Protein AF-A0A2N2ZV80-F1 (afdb_monomer_lite)

Foldseek 3Di:
DPPVVCVQAPDLVVLLVLLVCCVPPRDDPVSVVSSVVNLVVDVVSVVVSVVVVVVVVVVVVVPPDPPPPPPVVVVVVVVVVVVVVVVVVVPPPDD

Sequence (95 aa):
MKNIMNSVFLSCVKATGLMEKKIHFGLTSAEEMQLKLHIMMCNACARYEKQSLIIEKSIVKLCEPDNISVDFEKLKQTINLKLKIAGNNTQIDKD

Radius of gyration: 29.09 Å; chains: 1; bounding box: 70×25×81 Å

pLDDT: mean 84.81, std 17.05, range [41.41, 98.38]

Secondary structure (DSSP, 8-state):
--SSHHHHS--HHHHHHHHHHHHHT---HHHHHHHHHHHHH-HHHHHHHHHHHHHHHHHHHHHS-------HHHHHHHHHHHHHHHHHTTSS---

Structure (mmCIF, N/CA/C/O backbone):
data_AF-A0A2N2ZV80-F1
#
_entry.id   AF-A0A2N2ZV80-F1
#
loop_
_atom_site.group_PDB
_atom_site.id
_atom_site.type_symbol
_atom_site.label_atom_id
_atom_site.label_alt_id
_atom_site.label_comp_id
_atom_site.label_asym_id
_atom_site.label_entity_id
_atom_site.label_seq_id
_atom_site.pdbx_PDB_ins_code
_atom_site.Cartn_x
_atom_site.Cartn_y
_atom_site.Cartn_z
_atom_site.occupancy
_atom_site.B_iso_or_equiv
_atom_site.auth_seq_id
_atom_site.auth_comp_id
_atom_site.auth_asym_id
_atom_site.auth_atom_id
_atom_site.pdbx_PDB_model_num
ATOM 1 N N . MET A 1 1 ? -27.490 -0.408 19.967 1.00 41.91 1 MET A N 1
ATOM 2 C CA . MET A 1 1 ? -26.008 -0.401 19.989 1.00 41.91 1 MET A CA 1
ATOM 3 C C . MET A 1 1 ? -25.446 -1.199 18.806 1.00 41.91 1 MET A C 1
ATOM 5 O O . MET A 1 1 ? -25.105 -2.358 18.970 1.00 41.91 1 MET A O 1
ATOM 9 N N . LYS A 1 2 ? -25.390 -0.617 17.597 1.00 44.66 2 LYS A N 1
ATOM 10 C CA . LYS A 1 2 ? -24.765 -1.247 16.406 1.00 44.66 2 LYS A CA 1
ATOM 11 C C . LYS A 1 2 ? -23.814 -0.313 15.630 1.00 44.66 2 LYS A C 1
ATOM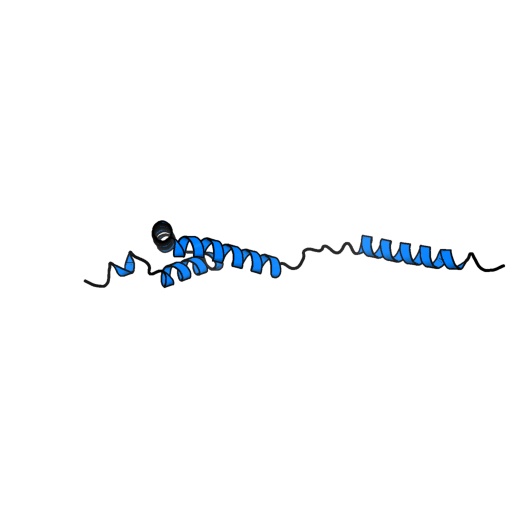 13 O O . LYS A 1 2 ? -23.296 -0.700 14.595 1.00 44.66 2 LYS A O 1
ATOM 18 N N . ASN A 1 3 ? -23.538 0.889 16.149 1.00 54.75 3 ASN A N 1
ATOM 19 C CA . ASN A 1 3 ? -22.910 1.961 15.358 1.00 54.75 3 ASN A CA 1
ATOM 20 C C . ASN A 1 3 ? -21.471 2.317 15.768 1.00 54.75 3 ASN A C 1
ATOM 22 O O . ASN A 1 3 ? -20.813 3.055 15.049 1.00 54.75 3 ASN A O 1
ATOM 26 N N . ILE A 1 4 ? -20.957 1.790 16.885 1.00 52.47 4 ILE A N 1
ATOM 27 C CA . ILE A 1 4 ? -19.618 2.153 17.392 1.00 52.47 4 ILE A CA 1
ATOM 28 C C . ILE A 1 4 ? -18.577 1.085 17.018 1.00 52.47 4 ILE A C 1
ATOM 30 O O . ILE A 1 4 ? -17.469 1.416 16.607 1.00 52.47 4 ILE A O 1
ATOM 34 N N . MET A 1 5 ? -18.952 -0.199 17.049 1.00 51.75 5 MET A N 1
ATOM 35 C CA . MET A 1 5 ? -18.025 -1.305 16.771 1.00 51.75 5 MET A CA 1
ATOM 36 C C . MET A 1 5 ? -17.510 -1.295 15.317 1.00 51.75 5 MET A C 1
ATOM 38 O O . MET A 1 5 ? -16.323 -1.508 15.095 1.00 51.75 5 MET A O 1
ATOM 42 N N . ASN A 1 6 ? -18.353 -0.904 14.350 1.00 56.06 6 ASN A N 1
ATOM 43 C CA . ASN A 1 6 ? -17.957 -0.715 12.943 1.00 56.06 6 ASN A CA 1
ATOM 44 C C . ASN A 1 6 ? -17.172 0.583 12.681 1.00 56.06 6 ASN A C 1
ATOM 46 O O . ASN A 1 6 ? -16.573 0.736 11.618 1.00 56.06 6 ASN A O 1
ATOM 50 N N . SER A 1 7 ? -17.202 1.543 13.611 1.00 55.50 7 SER A N 1
ATOM 51 C CA . SER A 1 7 ? -16.453 2.795 13.468 1.00 55.50 7 SER A CA 1
ATOM 52 C C . SER A 1 7 ? -15.013 2.663 13.965 1.00 55.50 7 SER A C 1
ATOM 54 O O . SER A 1 7 ? -14.155 3.421 13.518 1.00 55.50 7 SER A O 1
ATOM 56 N N . VAL A 1 8 ? -14.757 1.727 14.885 1.00 59.25 8 VAL A N 1
ATOM 57 C CA . VAL A 1 8 ? -13.435 1.482 15.483 1.00 59.25 8 VAL A CA 1
ATOM 58 C C . VAL A 1 8 ? -12.702 0.336 14.778 1.00 59.25 8 VAL A C 1
ATOM 60 O O . VAL A 1 8 ? -11.493 0.423 14.586 1.00 59.25 8 VAL A O 1
ATOM 63 N N . PHE A 1 9 ? -13.419 -0.699 14.324 1.00 73.25 9 PHE A N 1
ATOM 64 C CA . PHE A 1 9 ? -12.840 -1.797 13.549 1.00 73.25 9 PHE A CA 1
ATOM 65 C C . PHE A 1 9 ? -13.156 -1.656 12.062 1.00 73.25 9 PHE A C 1
ATOM 67 O O . PHE A 1 9 ? -14.307 -1.757 11.636 1.00 73.25 9 PHE A O 1
ATOM 74 N N . LEU A 1 10 ? -12.112 -1.450 11.257 1.00 84.88 10 LEU A N 1
ATOM 75 C CA . LEU A 1 10 ? -12.231 -1.508 9.806 1.00 84.88 10 LEU A CA 1
ATOM 76 C C . LEU A 1 10 ? -12.553 -2.923 9.328 1.00 84.88 10 LEU A C 1
ATOM 78 O O . LEU A 1 10 ? -11.958 -3.898 9.786 1.00 84.88 10 LEU A O 1
ATOM 82 N N . SER A 1 11 ? -13.430 -3.014 8.329 1.00 92.94 11 SER A N 1
ATOM 83 C CA . SER A 1 11 ? -13.494 -4.191 7.467 1.00 92.94 11 SER A CA 1
ATOM 84 C C . SER A 1 11 ? -12.268 -4.234 6.553 1.00 92.94 11 SER A C 1
ATOM 86 O O . SER A 1 11 ? -11.705 -3.189 6.222 1.00 92.94 11 SER A O 1
ATOM 88 N N . CYS A 1 12 ? -11.891 -5.427 6.081 1.00 95.19 12 CYS A N 1
ATOM 89 C CA . CYS A 1 12 ? -10.778 -5.572 5.135 1.00 95.19 12 CYS A CA 1
ATOM 90 C C . CYS A 1 12 ? -10.991 -4.71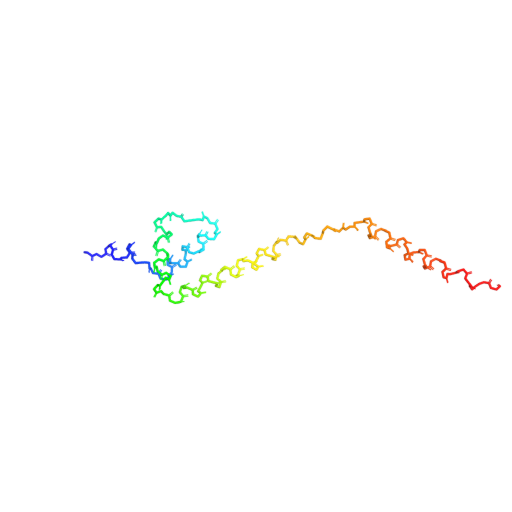5 3.875 1.00 95.19 12 CYS A C 1
ATOM 92 O O . CYS A 1 12 ? -10.068 -4.047 3.437 1.00 95.19 12 CYS A O 1
ATOM 94 N N . VAL A 1 13 ? -12.225 -4.649 3.358 1.00 95.38 13 VAL A N 1
ATOM 95 C CA . VAL A 1 13 ? -12.584 -3.832 2.181 1.00 95.38 13 VAL A CA 1
ATOM 96 C C . VAL A 1 13 ? -12.326 -2.344 2.419 1.00 95.38 13 VAL A C 1
ATOM 98 O O . VAL A 1 13 ? -11.786 -1.647 1.563 1.00 95.38 13 VAL A O 1
ATOM 101 N N . LYS A 1 14 ? -12.699 -1.834 3.598 1.00 95.12 14 LYS A N 1
ATOM 102 C CA . LYS A 1 14 ? -12.433 -0.436 3.941 1.00 95.12 14 LYS A CA 1
ATOM 103 C C . LYS A 1 14 ? -10.932 -0.212 4.164 1.00 95.12 14 LYS A C 1
ATOM 105 O O . LYS A 1 14 ? -10.432 0.851 3.816 1.00 95.12 14 LYS A O 1
ATOM 110 N N . ALA A 1 15 ? -10.222 -1.197 4.723 1.00 96.31 15 ALA A N 1
ATOM 111 C CA . ALA A 1 15 ? -8.787 -1.108 4.971 1.00 96.31 15 ALA A CA 1
ATOM 112 C C . ALA A 1 15 ? -8.016 -1.007 3.655 1.00 96.31 15 ALA A C 1
ATOM 114 O O . ALA A 1 15 ? -7.263 -0.055 3.486 1.00 96.31 15 ALA A O 1
ATOM 115 N N . THR A 1 16 ? -8.290 -1.891 2.692 1.00 97.19 16 THR A N 1
ATOM 116 C CA . THR A 1 16 ? -7.694 -1.816 1.352 1.00 97.19 16 THR A CA 1
ATOM 117 C C . THR A 1 16 ? -8.037 -0.498 0.662 1.00 97.19 16 THR A C 1
ATOM 119 O O . THR A 1 16 ? -7.155 0.131 0.093 1.00 97.19 16 THR A O 1
ATOM 122 N N . GLY A 1 17 ? -9.269 0.003 0.805 1.00 97.38 17 GLY A N 1
ATOM 123 C CA . GLY A 1 17 ? -9.638 1.331 0.301 1.00 97.38 17 GLY A CA 1
ATOM 124 C C . GLY A 1 17 ? -8.819 2.479 0.911 1.00 97.38 17 GLY A C 1
ATOM 125 O O . GLY A 1 17 ? -8.383 3.372 0.187 1.00 97.38 17 GLY A O 1
ATOM 126 N N . LEU A 1 18 ? -8.560 2.459 2.225 1.00 97.38 18 LEU A N 1
ATOM 127 C CA . LEU A 1 18 ? -7.682 3.447 2.868 1.00 97.38 18 LEU A CA 1
ATOM 128 C C . LEU A 1 18 ? -6.217 3.299 2.433 1.00 97.38 18 LEU A C 1
ATOM 130 O O . LEU A 1 18 ? -5.505 4.296 2.392 1.00 97.38 18 LEU A O 1
ATOM 134 N N . MET A 1 19 ? -5.759 2.094 2.094 1.00 97.44 19 MET A N 1
ATOM 135 C CA . MET A 1 19 ? -4.397 1.865 1.594 1.00 97.44 19 MET A CA 1
ATOM 136 C C . MET A 1 19 ? -4.208 2.509 0.222 1.00 97.44 19 MET A C 1
ATOM 138 O O . MET A 1 19 ? -3.268 3.277 0.044 1.00 97.44 19 MET A O 1
ATOM 142 N N . GLU A 1 20 ? -5.149 2.303 -0.701 1.00 97.75 20 GLU A N 1
ATOM 143 C CA . GLU A 1 20 ? -5.113 2.969 -2.011 1.00 97.75 20 GLU A CA 1
ATOM 144 C C . GLU A 1 20 ? -5.269 4.489 -1.869 1.00 97.75 20 GLU A C 1
ATOM 146 O O . GLU A 1 20 ? -4.555 5.271 -2.499 1.00 97.75 20 GLU A O 1
ATOM 151 N N . LYS A 1 21 ? -6.140 4.942 -0.956 1.00 97.81 21 LYS A N 1
ATOM 152 C CA . LYS A 1 21 ? -6.263 6.370 -0.638 1.00 97.81 21 LYS A CA 1
ATOM 153 C C . LYS A 1 21 ? -4.939 6.947 -0.127 1.00 97.81 21 LYS A C 1
ATOM 155 O O . LYS A 1 21 ? -4.561 8.041 -0.536 1.00 97.81 21 LYS A O 1
ATOM 160 N N . LYS A 1 22 ? -4.220 6.220 0.734 1.00 96.75 22 LYS A N 1
ATOM 161 C CA . LYS A 1 22 ? -2.910 6.630 1.255 1.00 96.75 22 LYS A CA 1
ATOM 162 C C . LYS A 1 22 ? -1.882 6.822 0.142 1.00 96.75 22 LYS A C 1
ATOM 164 O O . LYS A 1 22 ? -1.102 7.763 0.227 1.00 96.75 22 LYS A O 1
ATOM 169 N N . ILE A 1 23 ? -1.893 5.954 -0.869 1.00 95.44 23 ILE A N 1
ATOM 170 C CA . ILE A 1 23 ? -0.954 5.996 -1.996 1.00 95.44 23 ILE A CA 1
ATOM 171 C C . ILE A 1 23 ? -1.188 7.238 -2.871 1.00 95.44 23 ILE A C 1
ATOM 173 O O . ILE A 1 23 ? -0.224 7.914 -3.217 1.00 95.44 23 ILE A O 1
ATOM 177 N N . HIS A 1 24 ? -2.445 7.579 -3.178 1.00 95.06 24 HIS A N 1
ATOM 178 C CA . HIS A 1 24 ? -2.748 8.617 -4.178 1.00 95.06 24 HIS A CA 1
ATOM 179 C C . HIS A 1 24 ? -3.208 9.973 -3.617 1.00 95.06 24 HIS A C 1
ATOM 181 O O . HIS A 1 24 ? -3.051 10.993 -4.284 1.00 95.06 24 HIS A O 1
ATOM 187 N N . PHE A 1 25 ? -3.791 10.011 -2.415 1.00 94.69 25 PHE A N 1
ATOM 188 C CA . PHE A 1 25 ? -4.466 11.205 -1.876 1.00 94.69 25 PHE A CA 1
ATOM 189 C C . PHE A 1 25 ? -4.057 11.559 -0.441 1.00 94.69 25 PHE A C 1
ATOM 191 O O . PHE A 1 25 ? -4.292 12.680 0.009 1.00 94.69 25 PHE A O 1
ATOM 198 N N . GLY A 1 26 ? -3.456 10.615 0.285 1.00 94.88 26 GLY A N 1
ATOM 199 C CA . GLY A 1 26 ? -3.118 10.757 1.696 1.00 94.88 26 GLY A CA 1
ATOM 200 C C . GLY A 1 26 ? -4.283 10.446 2.643 1.00 94.88 26 GLY A C 1
ATOM 201 O O . GLY A 1 26 ? -5.448 10.327 2.251 1.00 94.88 26 GLY A O 1
ATOM 202 N N . LEU A 1 27 ? -3.952 10.282 3.923 1.00 97.00 27 LEU A N 1
ATOM 203 C CA . LEU A 1 27 ? -4.897 9.949 4.987 1.00 97.00 27 LEU A CA 1
ATOM 204 C C . LEU A 1 27 ? -4.968 11.054 6.033 1.00 97.00 27 LEU A C 1
ATOM 206 O O . LEU A 1 27 ? -3.990 11.744 6.314 1.00 97.00 27 LEU A O 1
ATOM 210 N N . THR A 1 28 ? -6.129 11.173 6.669 1.00 96.44 28 THR A N 1
ATOM 211 C CA . THR A 1 28 ? -6.225 11.888 7.945 1.00 96.44 28 THR A CA 1
ATOM 212 C C . THR A 1 28 ? -5.515 11.094 9.045 1.00 96.44 28 THR A C 1
ATOM 214 O O . THR A 1 28 ? -5.414 9.868 8.976 1.00 96.44 28 THR A O 1
ATOM 217 N N . SER A 1 29 ? -5.078 11.759 10.117 1.00 95.81 29 SER A N 1
ATOM 218 C CA . SER A 1 29 ? -4.391 11.089 11.235 1.00 95.81 29 SER A CA 1
ATOM 219 C C . SER A 1 29 ? -5.224 9.972 11.877 1.00 95.81 29 SER A C 1
ATOM 221 O O . SER A 1 29 ? -4.676 8.960 12.314 1.00 95.81 29 SER A O 1
ATOM 223 N N . ALA A 1 30 ? -6.552 10.130 11.908 1.00 92.62 30 ALA A N 1
ATOM 224 C CA . ALA A 1 30 ? -7.463 9.106 12.409 1.00 92.62 30 ALA A CA 1
ATOM 225 C C . ALA A 1 30 ? -7.497 7.877 11.488 1.00 92.62 30 ALA A C 1
ATOM 227 O O . ALA A 1 30 ? -7.378 6.751 11.967 1.00 92.62 30 ALA A O 1
ATOM 228 N N . GLU A 1 31 ? -7.606 8.080 10.172 1.00 95.38 31 GLU A N 1
ATOM 229 C CA . GLU A 1 31 ? -7.561 6.996 9.184 1.00 95.38 31 GLU A CA 1
ATOM 230 C C . GLU A 1 31 ? -6.213 6.267 9.209 1.00 95.38 31 GLU A C 1
ATOM 232 O O . GLU A 1 31 ? -6.184 5.039 9.191 1.00 95.38 31 GLU A O 1
ATOM 237 N N . GLU A 1 32 ? -5.106 7.006 9.314 1.00 95.75 32 GLU A N 1
ATOM 238 C CA . GLU A 1 32 ? -3.751 6.455 9.416 1.00 95.75 32 GLU A CA 1
ATOM 239 C C . GLU A 1 32 ? -3.617 5.543 10.648 1.00 95.75 32 GLU A C 1
ATOM 241 O O . GLU A 1 32 ? -3.113 4.423 10.545 1.00 95.75 32 GLU A O 1
ATOM 246 N N . MET A 1 33 ? -4.100 5.991 11.815 1.00 94.38 33 MET A N 1
ATOM 247 C CA . MET A 1 33 ? -4.076 5.197 13.047 1.00 94.38 33 MET A CA 1
ATOM 248 C C . MET A 1 33 ? -4.947 3.942 12.929 1.00 94.38 33 MET A C 1
ATOM 250 O O . MET A 1 33 ? -4.499 2.844 13.268 1.00 94.38 33 MET A O 1
ATOM 254 N N . GLN A 1 34 ? -6.179 4.091 12.439 1.00 94.00 34 GLN A N 1
ATOM 255 C CA . GLN A 1 34 ? -7.105 2.974 12.277 1.00 94.00 34 GLN A CA 1
ATOM 256 C C . GLN A 1 34 ? -6.570 1.924 11.294 1.00 94.00 34 GLN A C 1
ATOM 258 O O . GLN A 1 34 ? -6.663 0.722 11.552 1.00 94.00 34 GLN A O 1
ATOM 263 N N . LEU A 1 35 ? -5.982 2.375 10.184 1.00 95.62 35 LEU A N 1
ATOM 264 C CA . LEU A 1 35 ? -5.399 1.499 9.180 1.00 95.62 35 LEU A CA 1
ATOM 265 C C . LEU A 1 35 ? -4.195 0.732 9.739 1.00 95.62 35 LEU A C 1
ATOM 267 O O . LEU A 1 35 ? -4.134 -0.488 9.585 1.00 95.62 35 LEU A O 1
ATOM 271 N N . LYS A 1 36 ? -3.281 1.412 10.447 1.00 95.31 36 LYS A N 1
ATOM 272 C CA . LYS A 1 36 ? -2.127 0.764 11.097 1.00 95.31 36 LYS A CA 1
ATOM 273 C C . LYS A 1 36 ? -2.564 -0.338 12.054 1.00 95.31 36 LYS A C 1
ATOM 275 O O . LYS A 1 36 ? -2.057 -1.453 11.974 1.00 95.31 36 LYS A O 1
ATOM 280 N N . LEU A 1 37 ? -3.538 -0.044 12.914 1.00 93.88 37 LEU A N 1
ATOM 281 C CA . LEU A 1 37 ? -4.071 -1.012 13.867 1.00 93.88 37 LEU A CA 1
ATOM 282 C C . LEU A 1 37 ? -4.656 -2.241 13.148 1.00 93.88 37 LEU A C 1
ATOM 284 O O . LEU A 1 37 ? -4.343 -3.373 13.511 1.00 93.88 37 LEU A O 1
ATOM 288 N N . HIS A 1 38 ? -5.440 -2.037 12.085 1.00 95.75 38 HIS A N 1
ATOM 289 C CA . HIS A 1 38 ? -6.005 -3.140 11.304 1.00 95.75 38 HIS A CA 1
ATOM 290 C C . HIS A 1 38 ? -4.922 -4.008 10.640 1.00 95.75 38 HIS A C 1
ATOM 292 O O . HIS A 1 38 ? -4.992 -5.234 10.709 1.00 95.75 38 HIS A O 1
ATOM 298 N N . ILE A 1 39 ? -3.905 -3.392 10.028 1.00 95.62 39 ILE A N 1
ATOM 299 C CA . ILE A 1 39 ? -2.804 -4.107 9.362 1.00 95.62 39 ILE A CA 1
ATOM 300 C C . ILE A 1 39 ? -2.019 -4.969 10.357 1.00 95.62 39 ILE A C 1
ATOM 302 O O . ILE A 1 39 ? -1.688 -6.109 10.041 1.00 95.62 39 ILE A O 1
ATOM 306 N N . MET A 1 40 ? -1.779 -4.472 11.576 1.00 95.12 40 MET A N 1
ATOM 307 C CA . MET A 1 40 ? -1.086 -5.232 12.626 1.00 95.12 40 MET A CA 1
ATOM 308 C C . MET A 1 40 ? -1.839 -6.499 13.058 1.00 95.12 40 MET A C 1
ATOM 310 O O . MET A 1 40 ? -1.215 -7.440 13.538 1.00 95.12 40 MET A O 1
ATOM 314 N N . MET A 1 41 ? -3.164 -6.535 12.892 1.00 94.00 41 MET A N 1
ATOM 315 C CA . MET A 1 41 ? -4.012 -7.660 13.305 1.00 94.00 41 MET A CA 1
ATOM 316 C C . MET A 1 41 ? -4.443 -8.566 12.144 1.00 94.00 41 MET A C 1
ATOM 318 O O . MET A 1 41 ? -4.902 -9.683 12.378 1.00 94.00 41 MET A O 1
ATOM 322 N N . CYS A 1 42 ? -4.317 -8.111 10.895 1.00 95.88 42 CYS A N 1
ATOM 323 C CA . CYS A 1 42 ? -4.780 -8.836 9.717 1.00 95.88 42 CYS A CA 1
ATOM 324 C C . CYS A 1 42 ? -3.633 -9.110 8.737 1.00 95.88 42 CYS A C 1
ATOM 326 O O . CYS A 1 42 ? -3.257 -8.261 7.926 1.00 95.88 42 CYS A O 1
ATOM 328 N N . ASN A 1 43 ? -3.135 -10.351 8.745 1.00 97.31 43 ASN A N 1
ATOM 329 C CA . ASN A 1 43 ? -2.056 -10.799 7.855 1.00 97.31 43 ASN A CA 1
ATOM 330 C C . ASN A 1 43 ? -2.391 -10.636 6.364 1.00 97.31 43 ASN A C 1
ATOM 332 O O . ASN A 1 43 ? -1.506 -10.336 5.562 1.00 97.31 43 ASN A O 1
ATOM 336 N N . ALA A 1 44 ? -3.659 -10.823 5.981 1.00 97.25 44 ALA A N 1
ATOM 337 C CA . ALA A 1 44 ? -4.092 -10.645 4.598 1.00 97.25 44 ALA A CA 1
ATOM 338 C C . ALA A 1 44 ? -3.933 -9.184 4.150 1.00 97.25 44 ALA A C 1
ATOM 340 O O . ALA A 1 44 ? -3.353 -8.933 3.095 1.00 97.25 44 ALA A O 1
ATOM 341 N N . CYS A 1 45 ? -4.353 -8.228 4.983 1.00 97.38 45 CYS A N 1
ATOM 342 C CA . CYS A 1 45 ? -4.176 -6.802 4.711 1.00 97.38 45 CYS A CA 1
ATOM 343 C C . CYS A 1 45 ? -2.694 -6.400 4.739 1.00 97.38 45 CYS A C 1
ATOM 345 O O . CYS A 1 45 ? -2.250 -5.686 3.848 1.00 97.38 45 CYS A O 1
ATOM 347 N N . ALA A 1 46 ? -1.886 -6.921 5.669 1.00 97.50 46 ALA A N 1
ATOM 348 C CA . ALA A 1 46 ? -0.436 -6.682 5.672 1.00 97.50 46 ALA A CA 1
ATOM 349 C C . ALA A 1 46 ? 0.263 -7.177 4.393 1.00 97.50 46 ALA A C 1
ATOM 351 O O . ALA A 1 46 ? 1.194 -6.545 3.889 1.00 97.50 46 ALA A O 1
ATOM 352 N N . ARG A 1 47 ? -0.178 -8.315 3.842 1.00 98.38 47 ARG A N 1
ATOM 353 C CA . ARG A 1 47 ? 0.326 -8.818 2.558 1.00 98.38 47 ARG A CA 1
ATOM 354 C C . ARG A 1 47 ? -0.154 -7.955 1.394 1.00 98.38 47 ARG A C 1
ATOM 356 O O . ARG A 1 47 ? 0.655 -7.637 0.523 1.00 98.38 47 ARG A O 1
ATOM 363 N N . TYR A 1 48 ? -1.429 -7.577 1.402 1.00 98.06 48 TYR A N 1
ATOM 364 C CA . TYR A 1 48 ? -2.009 -6.697 0.394 1.00 98.06 48 TYR A CA 1
ATOM 365 C C . TYR A 1 48 ? -1.260 -5.359 0.324 1.00 98.06 48 TYR A C 1
ATOM 367 O O . TYR A 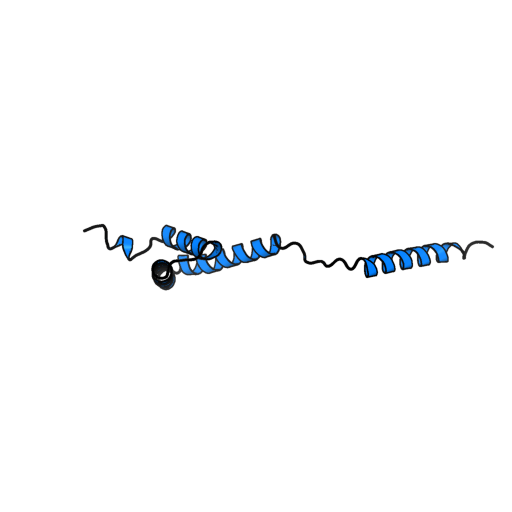1 48 ? -0.929 -4.929 -0.772 1.00 98.06 48 TYR A O 1
ATOM 375 N N . GLU A 1 49 ? -0.889 -4.755 1.463 1.00 97.44 49 GLU A N 1
ATOM 376 C CA . GLU A 1 49 ? -0.127 -3.490 1.501 1.00 97.44 49 GLU A CA 1
ATOM 377 C C . GLU A 1 49 ? 1.143 -3.566 0.663 1.00 97.44 49 GLU A C 1
ATOM 379 O O . GLU A 1 49 ? 1.409 -2.726 -0.193 1.00 97.44 49 GLU A O 1
ATOM 384 N N . LYS A 1 50 ? 1.919 -4.626 0.893 1.00 97.69 50 LYS A N 1
ATOM 385 C CA . LYS A 1 50 ? 3.181 -4.849 0.195 1.00 97.69 50 LYS A CA 1
ATOM 386 C C . LYS A 1 50 ? 2.944 -5.058 -1.296 1.00 97.69 50 LYS A C 1
ATOM 388 O O . LYS A 1 50 ? 3.706 -4.540 -2.102 1.00 97.69 50 LYS A O 1
ATOM 393 N N . GLN A 1 51 ? 1.906 -5.813 -1.656 1.00 98.25 51 GLN A N 1
ATOM 394 C CA . GLN A 1 51 ? 1.564 -6.089 -3.051 1.00 98.25 51 GLN A CA 1
ATOM 395 C C . GLN A 1 51 ? 1.113 -4.826 -3.787 1.00 98.25 51 GLN A C 1
ATOM 397 O O . GLN A 1 51 ? 1.638 -4.552 -4.861 1.00 98.25 51 GLN A O 1
ATOM 402 N N . SER A 1 52 ? 0.216 -4.041 -3.191 1.00 97.69 52 SER A N 1
ATOM 403 C CA . SER A 1 52 ? -0.271 -2.783 -3.761 1.00 97.69 52 SER A CA 1
ATOM 404 C C . SER A 1 52 ? 0.887 -1.804 -4.005 1.00 97.69 52 SER A C 1
ATOM 406 O O . SER A 1 52 ? 1.080 -1.338 -5.125 1.00 97.69 52 SER A O 1
ATOM 408 N N . LEU A 1 53 ? 1.788 -1.632 -3.028 1.00 97.19 53 LEU A N 1
ATOM 409 C CA . LEU A 1 53 ? 2.979 -0.787 -3.192 1.00 97.19 53 LEU A CA 1
ATOM 410 C C . LEU A 1 53 ? 3.940 -1.268 -4.292 1.00 97.19 53 LEU A C 1
ATOM 412 O O . LEU A 1 53 ? 4.599 -0.449 -4.931 1.00 97.19 53 LEU A O 1
ATOM 416 N N . ILE A 1 54 ? 4.075 -2.583 -4.496 1.00 97.94 54 ILE A N 1
ATOM 417 C CA . ILE A 1 54 ? 4.899 -3.133 -5.585 1.00 97.94 54 ILE A CA 1
ATOM 418 C C . ILE A 1 54 ? 4.256 -2.831 -6.938 1.00 97.94 54 ILE A C 1
ATOM 420 O O . ILE A 1 54 ? 4.963 -2.426 -7.862 1.00 97.94 54 ILE A O 1
ATOM 424 N N . ILE A 1 55 ? 2.941 -3.025 -7.052 1.00 96.88 55 ILE A N 1
ATOM 425 C CA . ILE A 1 55 ? 2.186 -2.745 -8.276 1.00 96.88 55 ILE A CA 1
ATOM 426 C C . ILE A 1 55 ? 2.330 -1.268 -8.631 1.00 96.88 55 ILE A C 1
ATOM 428 O O . ILE A 1 55 ? 2.763 -0.962 -9.739 1.00 96.88 55 ILE A O 1
ATOM 432 N N . GLU A 1 56 ? 2.094 -0.375 -7.671 1.00 95.62 56 GLU A N 1
ATOM 433 C CA . GLU A 1 56 ? 2.194 1.068 -7.884 1.00 95.62 56 GLU A CA 1
ATOM 434 C C . GLU A 1 56 ? 3.586 1.476 -8.375 1.00 95.62 56 GLU A C 1
ATOM 436 O O . GLU A 1 56 ? 3.729 2.111 -9.416 1.00 95.62 56 GLU A O 1
ATOM 441 N N . LYS A 1 57 ? 4.648 1.034 -7.689 1.00 94.56 57 LYS A N 1
ATOM 442 C CA . LYS A 1 57 ? 6.031 1.324 -8.108 1.00 94.56 57 LYS A CA 1
ATOM 443 C C . LYS A 1 57 ? 6.348 0.792 -9.502 1.00 94.56 57 LYS A C 1
ATOM 445 O O . LYS A 1 57 ? 7.120 1.408 -10.232 1.00 94.56 57 LYS A O 1
ATOM 450 N N . SER A 1 58 ? 5.787 -0.361 -9.856 1.00 95.38 58 SER A N 1
ATOM 451 C CA . SER A 1 58 ? 5.991 -0.959 -11.175 1.00 95.38 58 SER A CA 1
ATOM 452 C C . SER A 1 58 ? 5.294 -0.141 -12.257 1.00 95.38 58 SER A C 1
ATOM 454 O O . SER A 1 58 ? 5.893 0.105 -13.298 1.00 95.38 58 SER A O 1
ATOM 456 N N . ILE A 1 59 ? 4.070 0.326 -11.997 1.00 94.06 59 ILE A N 1
ATOM 457 C CA . ILE A 1 59 ? 3.327 1.203 -12.909 1.00 94.06 59 ILE A CA 1
ATOM 458 C C . ILE A 1 59 ? 4.063 2.530 -13.080 1.00 94.06 59 ILE A C 1
ATOM 460 O O . ILE A 1 59 ? 4.318 2.926 -14.212 1.00 94.06 59 ILE A O 1
ATOM 464 N N . VAL A 1 60 ? 4.485 3.171 -11.985 1.00 92.31 60 VAL A N 1
ATOM 465 C CA . VAL A 1 60 ? 5.262 4.420 -12.040 1.00 92.31 60 VAL A CA 1
ATOM 466 C C . VAL A 1 60 ? 6.505 4.242 -12.907 1.00 92.31 60 VAL A C 1
ATOM 468 O O . VAL A 1 60 ? 6.718 5.029 -13.819 1.00 92.31 60 VAL A O 1
ATOM 471 N N . LYS A 1 61 ? 7.266 3.161 -12.714 1.00 90.50 61 LYS A N 1
ATOM 472 C CA . LYS A 1 61 ? 8.459 2.871 -13.520 1.00 90.50 61 LYS A CA 1
ATOM 473 C C . LYS A 1 61 ? 8.158 2.638 -15.008 1.00 90.50 61 LYS A C 1
ATOM 475 O O . LYS A 1 61 ? 9.000 2.931 -15.845 1.00 90.50 61 LYS A O 1
ATOM 480 N N . LEU A 1 62 ? 6.996 2.077 -15.342 1.00 90.25 62 LEU A N 1
ATOM 481 C CA . LEU A 1 62 ? 6.567 1.888 -16.734 1.00 90.25 62 LEU A CA 1
ATOM 482 C C . LEU A 1 62 ? 6.081 3.193 -17.379 1.00 90.25 62 LEU A C 1
ATOM 484 O O . LEU A 1 62 ? 6.147 3.332 -18.598 1.00 90.25 62 LEU A O 1
ATOM 488 N N . CYS A 1 63 ? 5.551 4.115 -16.576 1.00 87.62 63 CYS A N 1
ATOM 489 C CA . CYS A 1 63 ? 5.047 5.407 -17.029 1.00 87.62 63 CYS A CA 1
ATOM 490 C C . CYS A 1 63 ? 6.105 6.514 -16.995 1.00 87.62 63 CYS A C 1
ATOM 492 O O . CYS A 1 63 ? 5.908 7.544 -17.641 1.00 87.62 63 CYS A O 1
ATOM 494 N N . GLU A 1 64 ? 7.203 6.329 -16.261 1.00 80.81 64 GLU A N 1
ATOM 495 C CA . GLU A 1 64 ? 8.368 7.193 -16.368 1.00 80.81 64 GLU A CA 1
ATOM 496 C C . GLU A 1 64 ? 8.868 7.113 -17.813 1.00 80.81 64 GLU A C 1
ATOM 498 O O . GLU A 1 64 ? 9.252 6.029 -18.264 1.00 80.81 64 GLU A O 1
ATOM 503 N N . PRO A 1 65 ? 8.838 8.227 -18.573 1.00 70.00 65 PRO A N 1
ATOM 504 C CA . PRO A 1 65 ? 9.504 8.241 -19.856 1.00 70.00 65 PRO A CA 1
ATOM 505 C C . PRO A 1 65 ? 10.949 7.886 -19.556 1.00 70.00 65 PRO A C 1
ATOM 507 O O . PRO A 1 65 ? 11.558 8.496 -18.670 1.00 70.00 65 PRO A O 1
ATOM 510 N N . ASP A 1 66 ? 11.466 6.878 -20.254 1.00 65.69 66 ASP A N 1
ATOM 511 C CA . ASP A 1 66 ? 12.883 6.580 -20.261 1.00 65.69 66 ASP A CA 1
ATOM 512 C C . ASP A 1 66 ? 13.614 7.926 -20.343 1.00 65.69 66 ASP A C 1
ATOM 514 O O . ASP A 1 66 ? 13.565 8.610 -21.369 1.00 65.69 66 ASP A O 1
ATOM 518 N N . ASN A 1 67 ? 14.264 8.346 -19.250 1.00 59.19 67 ASN A N 1
ATOM 519 C CA . ASN A 1 67 ? 15.201 9.467 -19.252 1.00 59.19 67 ASN A CA 1
ATOM 520 C C . ASN A 1 67 ? 16.456 9.007 -20.014 1.00 59.19 67 ASN A C 1
ATOM 522 O O . ASN A 1 67 ? 17.583 9.092 -19.534 1.00 59.19 67 ASN A O 1
ATOM 526 N N . ILE A 1 68 ? 16.269 8.463 -21.218 1.00 61.88 68 ILE A N 1
ATOM 527 C CA . ILE A 1 68 ? 17.297 8.394 -22.226 1.00 61.88 68 ILE A CA 1
ATOM 528 C C . ILE A 1 68 ? 17.451 9.849 -22.649 1.00 61.88 68 ILE A C 1
ATOM 530 O O . ILE A 1 68 ? 16.775 10.341 -23.554 1.00 61.88 68 ILE A O 1
ATOM 534 N N . SER A 1 69 ? 18.349 10.561 -21.970 1.00 66.38 69 SER A N 1
ATOM 535 C CA . SER A 1 69 ? 19.032 11.675 -22.602 1.00 66.38 69 SER A CA 1
ATOM 536 C C . SER A 1 69 ? 19.761 11.078 -23.803 1.00 66.38 69 SER A C 1
ATOM 538 O O . SER A 1 69 ? 20.868 10.548 -23.709 1.00 66.38 69 SER A O 1
ATOM 540 N N . VAL A 1 70 ? 19.074 11.041 -24.945 1.00 70.44 70 VAL A N 1
ATOM 541 C CA . VAL A 1 70 ? 19.691 10.641 -26.201 1.00 70.44 70 VAL A CA 1
ATOM 542 C C . VAL A 1 70 ? 20.770 11.683 -26.447 1.00 70.44 70 VAL A C 1
ATOM 544 O O . VAL A 1 70 ? 20.476 12.836 -26.756 1.00 70.44 70 VAL A O 1
ATOM 547 N N . ASP A 1 71 ? 22.025 11.293 -26.248 1.00 81.62 71 ASP A N 1
ATOM 548 C CA . ASP A 1 71 ? 23.172 12.118 -26.597 1.00 81.62 71 ASP A CA 1
ATOM 549 C C . ASP A 1 71 ? 23.254 12.182 -28.128 1.00 81.62 71 ASP A C 1
ATOM 551 O O . ASP A 1 71 ? 23.891 11.359 -28.798 1.00 81.62 71 ASP A O 1
ATOM 555 N N . PHE A 1 72 ? 22.516 13.141 -28.689 1.00 86.19 72 PHE A N 1
ATOM 556 C CA . PHE A 1 72 ? 22.433 13.380 -30.124 1.00 86.19 72 PHE A CA 1
ATOM 557 C C . PHE A 1 72 ? 23.808 13.684 -30.730 1.00 86.19 72 PHE A C 1
ATOM 559 O O . PHE A 1 72 ? 24.053 13.319 -31.881 1.00 86.19 72 PHE A O 1
ATOM 566 N N . GLU A 1 73 ? 24.723 14.281 -29.961 1.00 87.12 73 GLU A N 1
ATOM 567 C CA . GLU A 1 73 ? 26.085 14.565 -30.413 1.00 87.12 73 GLU A CA 1
ATOM 568 C C . GLU A 1 73 ? 26.885 13.274 -30.579 1.00 87.12 73 GLU A C 1
ATOM 570 O O . GLU A 1 73 ? 27.467 13.030 -31.641 1.00 87.12 73 GLU A O 1
ATOM 575 N N . LYS A 1 74 ? 26.833 12.376 -29.592 1.00 88.25 74 LYS A N 1
ATOM 576 C CA . LYS A 1 74 ? 27.480 11.061 -29.691 1.00 88.25 74 LYS A CA 1
ATOM 577 C C . LYS A 1 74 ? 26.891 10.207 -30.815 1.00 88.25 74 LYS A C 1
ATOM 579 O O . LYS A 1 74 ? 27.633 9.515 -31.525 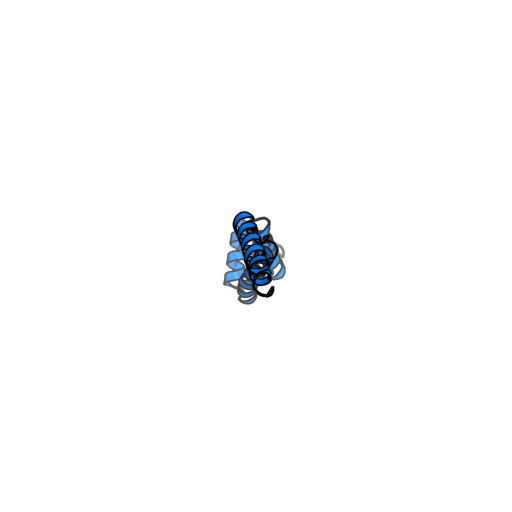1.00 88.25 74 LYS A O 1
ATOM 584 N N . LEU A 1 75 ? 25.577 10.278 -31.034 1.00 90.44 75 LEU A N 1
ATOM 585 C CA . LEU A 1 75 ? 24.924 9.596 -32.154 1.00 90.44 75 LEU A CA 1
ATOM 586 C C . LEU A 1 75 ? 25.406 10.150 -33.503 1.00 90.44 75 LEU A C 1
ATOM 588 O O . LEU A 1 75 ? 25.816 9.382 -34.377 1.00 90.44 75 LEU A O 1
ATOM 592 N N . LYS A 1 76 ? 25.431 11.479 -33.660 1.00 93.69 76 LYS A N 1
ATOM 593 C CA . LYS A 1 76 ? 25.898 12.154 -34.878 1.00 93.69 76 LYS A CA 1
ATOM 594 C C . LYS A 1 76 ? 27.358 11.827 -35.184 1.00 93.69 76 LYS A C 1
ATOM 596 O O . LYS A 1 76 ? 27.687 11.538 -36.337 1.00 93.69 76 LYS A O 1
ATOM 601 N N . GLN A 1 77 ? 28.227 11.820 -34.175 1.00 93.62 77 GLN A N 1
ATOM 602 C CA . GLN A 1 77 ? 29.631 11.425 -34.323 1.00 93.62 77 GLN A CA 1
ATOM 603 C C . GLN A 1 77 ? 29.758 9.975 -34.801 1.00 93.62 77 GLN A C 1
ATOM 605 O O . GLN A 1 77 ? 30.499 9.699 -35.746 1.00 93.62 77 GLN A O 1
ATOM 610 N N . THR A 1 78 ? 28.980 9.062 -34.212 1.00 93.44 78 THR A N 1
ATOM 611 C CA . THR A 1 78 ? 28.985 7.640 -34.582 1.00 93.44 78 THR A CA 1
ATOM 612 C C . THR A 1 78 ? 28.544 7.427 -36.032 1.00 93.44 78 THR A C 1
ATOM 614 O O . THR A 1 78 ? 29.193 6.684 -36.768 1.00 93.44 78 THR A O 1
ATOM 617 N N . ILE A 1 79 ? 27.475 8.100 -36.473 1.00 95.12 79 ILE A N 1
ATOM 618 C CA . ILE A 1 79 ? 26.982 8.013 -37.857 1.00 95.12 79 ILE A CA 1
ATOM 619 C C . ILE A 1 79 ? 28.048 8.516 -38.836 1.00 95.12 79 ILE A C 1
ATOM 621 O O . ILE A 1 79 ? 28.381 7.822 -39.795 1.00 95.12 79 ILE A O 1
ATOM 625 N N . ASN A 1 80 ? 28.638 9.683 -38.566 1.00 94.12 80 ASN A N 1
ATOM 626 C CA . ASN A 1 80 ? 29.684 10.248 -39.421 1.00 94.12 80 ASN A CA 1
ATOM 627 C C . ASN A 1 80 ? 30.921 9.347 -39.504 1.00 94.12 80 ASN A C 1
ATOM 629 O O . ASN A 1 80 ? 31.492 9.192 -40.582 1.00 94.12 80 ASN A O 1
ATOM 633 N N . LEU A 1 81 ? 31.326 8.728 -38.3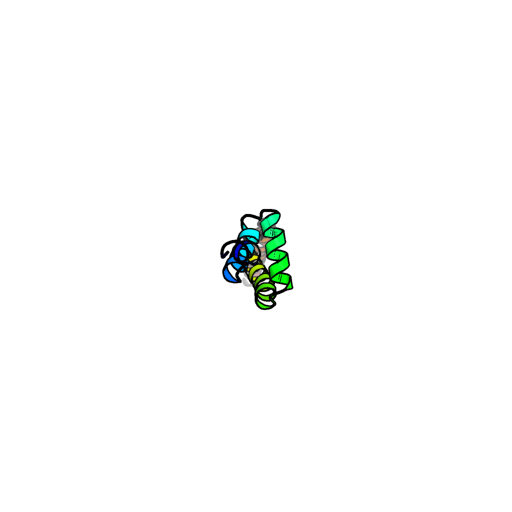91 1.00 93.06 81 LEU A N 1
ATOM 634 C CA . LEU A 1 81 ? 32.441 7.784 -38.381 1.00 93.06 81 LEU A CA 1
ATOM 635 C C . LEU A 1 81 ? 32.146 6.569 -39.269 1.00 93.06 81 LEU A C 1
ATOM 637 O O . LEU A 1 81 ? 32.976 6.204 -40.099 1.00 93.06 81 LEU A O 1
ATOM 641 N N . LYS A 1 82 ? 30.951 5.979 -39.145 1.00 94.56 82 LYS A N 1
ATOM 642 C CA . LYS A 1 82 ? 30.548 4.829 -39.967 1.00 94.56 82 LYS A CA 1
ATOM 643 C C . LYS A 1 82 ? 30.489 5.166 -41.457 1.00 94.56 82 LYS A C 1
ATOM 645 O O . LYS A 1 82 ? 30.949 4.366 -42.265 1.00 94.56 82 LYS A O 1
ATOM 650 N N . LEU A 1 83 ? 29.990 6.350 -41.817 1.00 93.75 83 LEU A N 1
ATOM 651 C CA . LEU A 1 83 ? 29.964 6.814 -43.208 1.00 93.75 83 LEU A CA 1
ATOM 652 C C . LEU A 1 83 ? 31.375 7.025 -43.775 1.00 93.75 83 LEU A C 1
ATOM 654 O O . LEU A 1 83 ? 31.634 6.631 -44.908 1.00 93.75 83 LEU A O 1
ATOM 658 N N . LYS A 1 84 ? 32.307 7.581 -42.987 1.00 90.31 84 LYS A N 1
ATOM 659 C CA . LYS A 1 84 ? 33.714 7.735 -43.398 1.00 90.31 84 LYS A CA 1
ATOM 660 C C . LYS A 1 84 ? 34.403 6.391 -43.623 1.00 90.31 84 LYS A C 1
ATOM 662 O O . LYS A 1 84 ? 35.113 6.233 -44.608 1.00 90.31 84 LYS A O 1
ATOM 667 N N . ILE A 1 85 ? 34.180 5.419 -42.738 1.00 89.94 85 ILE A N 1
ATOM 668 C CA . ILE A 1 85 ? 34.750 4.071 -42.879 1.00 89.94 85 ILE A CA 1
ATOM 669 C C . ILE A 1 85 ? 34.192 3.382 -44.132 1.00 89.94 85 ILE A C 1
ATOM 671 O O . ILE A 1 85 ? 34.954 2.820 -44.912 1.00 89.94 85 ILE A O 1
ATOM 675 N N . ALA A 1 86 ? 32.879 3.473 -44.364 1.00 84.56 86 ALA A N 1
ATOM 676 C CA . ALA A 1 86 ? 32.252 2.912 -45.560 1.00 84.56 86 ALA A CA 1
ATOM 677 C C . ALA A 1 86 ? 32.751 3.584 -46.854 1.00 84.56 86 ALA A C 1
ATOM 679 O O . ALA A 1 86 ? 33.033 2.896 -47.832 1.00 84.56 86 ALA A O 1
ATOM 680 N N . GLY A 1 87 ? 32.923 4.910 -46.849 1.00 72.94 87 GLY A N 1
ATOM 681 C CA . GLY A 1 87 ? 33.466 5.654 -47.988 1.00 72.94 87 GLY A CA 1
ATOM 682 C C . GLY A 1 87 ? 34.928 5.312 -48.292 1.00 72.94 87 GLY A C 1
ATOM 683 O O . GLY A 1 87 ? 35.276 5.089 -49.448 1.00 72.94 87 GLY A O 1
ATOM 684 N N . ASN A 1 88 ? 35.775 5.189 -47.267 1.00 63.22 88 ASN A N 1
ATOM 685 C CA . ASN A 1 88 ? 37.201 4.894 -47.447 1.00 63.22 88 ASN A CA 1
ATOM 686 C C . ASN A 1 88 ? 37.472 3.452 -47.910 1.00 63.22 88 ASN A C 1
ATOM 688 O O . ASN A 1 88 ? 38.457 3.218 -48.605 1.00 63.22 88 ASN A O 1
ATOM 692 N N . ASN A 1 89 ? 36.589 2.500 -47.597 1.00 58.66 89 ASN A N 1
ATOM 693 C CA . ASN A 1 89 ? 36.696 1.117 -48.075 1.00 58.66 89 ASN A CA 1
ATOM 694 C C . ASN A 1 89 ? 36.296 0.942 -49.555 1.00 58.66 89 ASN A C 1
ATOM 696 O O . ASN A 1 89 ? 36.385 -0.165 -50.069 1.00 58.66 89 ASN A O 1
ATOM 700 N N . THR A 1 90 ? 35.864 2.006 -50.246 1.00 54.59 90 THR A N 1
ATOM 701 C CA . THR A 1 90 ? 35.446 1.951 -51.664 1.00 54.59 90 THR A CA 1
ATOM 702 C C . THR A 1 90 ? 36.533 2.468 -52.628 1.00 54.59 90 THR A C 1
ATOM 704 O O . THR A 1 90 ? 36.342 2.453 -53.840 1.00 54.59 90 THR A O 1
ATOM 707 N N . GLN A 1 91 ? 37.689 2.918 -52.119 1.00 54.16 91 GLN A N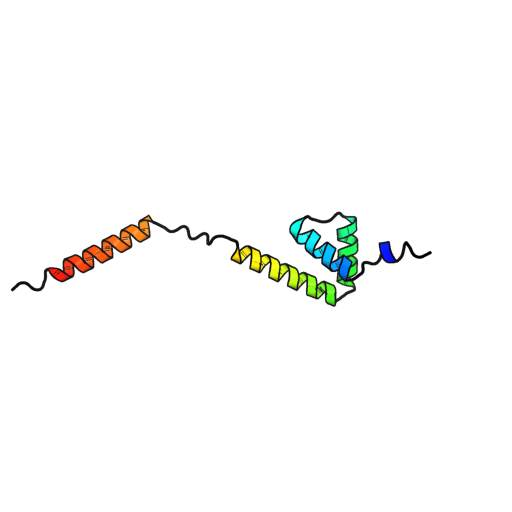 1
ATOM 708 C CA . GLN A 1 91 ? 38.776 3.496 -52.930 1.00 54.16 91 GLN A CA 1
ATOM 709 C C . GLN A 1 91 ? 39.986 2.552 -53.116 1.00 54.16 91 GLN A C 1
ATOM 711 O O . GLN A 1 91 ? 41.004 2.988 -53.644 1.00 54.16 91 GLN A O 1
ATOM 716 N N . ILE A 1 92 ? 39.909 1.288 -52.676 1.00 52.12 92 ILE A N 1
ATOM 717 C CA . ILE A 1 92 ? 41.031 0.329 -52.782 1.00 52.12 92 ILE A CA 1
ATOM 718 C C . ILE A 1 92 ? 40.943 -0.553 -54.046 1.00 52.12 92 ILE A C 1
ATOM 720 O O . ILE A 1 92 ? 41.961 -1.081 -54.471 1.00 52.12 92 ILE A O 1
ATOM 724 N N . ASP A 1 93 ? 39.799 -0.596 -54.739 1.00 49.47 93 ASP A N 1
ATOM 725 C CA . ASP A 1 93 ? 39.608 -1.463 -55.915 1.00 49.47 93 ASP A CA 1
ATOM 726 C C . ASP A 1 93 ? 39.467 -0.667 -57.226 1.00 49.47 93 ASP A C 1
ATOM 728 O O . ASP A 1 93 ? 38.447 -0.741 -57.918 1.00 49.47 93 ASP A O 1
ATOM 732 N N . LYS A 1 94 ? 40.479 0.133 -57.574 1.00 43.12 94 LYS A N 1
ATOM 733 C CA . LYS A 1 94 ? 40.685 0.587 -58.959 1.00 43.12 94 LYS A CA 1
ATOM 734 C C . LYS A 1 94 ? 42.163 0.490 -59.315 1.00 43.12 94 LYS A C 1
ATOM 736 O O . LYS A 1 94 ? 42.910 1.449 -59.123 1.00 43.12 94 LYS A O 1
ATOM 741 N N . ASP A 1 95 ? 42.522 -0.702 -59.784 1.00 41.41 95 ASP A N 1
ATOM 742 C CA . ASP A 1 95 ? 43.658 -0.955 -60.677 1.00 41.41 95 ASP A CA 1
ATOM 743 C C . ASP A 1 95 ? 43.587 -0.078 -61.943 1.00 41.41 95 ASP A C 1
ATOM 745 O O . ASP A 1 95 ? 42.456 0.202 -62.419 1.00 41.41 95 ASP A O 1
#